Protein AF-A0A0W8FHV4-F1 (afdb_monomer_lite)

Sequence (114 aa):
MRDDMGNTAYISIISGNEEPLPVFASIVRSLEHLEEFPFLVEPIYREAVQLNEVQTDRLRFGLIRLQLYADIHRYDDMETAQKMKYVAQVLERVIFGGLLLEGEEPVEKCSCGY

Foldseek 3Di:
DPPVVQLVVLQCQLQPPHDGDPLSSLLSVCLVCVVCLVVSLVVSLVSLVPDDPVVVVSNLVSLVSLLVVLVVCCPVDVVSSVSSNVSSQVSCCSNVVHRPVVDPPPPPPPPPDD

Radius of gyration: 15.79 Å; chains: 1; bounding box: 28×59×34 Å

Structure (mmCIF, N/CA/C/O backbone):
data_AF-A0A0W8FHV4-F1
#
_entry.id   AF-A0A0W8FHV4-F1
#
loop_
_atom_site.group_PDB
_atom_site.id
_atom_site.type_symbol
_atom_site.label_atom_id
_atom_site.label_alt_id
_atom_site.label_comp_id
_atom_site.label_asym_id
_atom_site.label_entity_id
_atom_site.label_seq_id
_atom_site.pdbx_PDB_ins_code
_atom_site.Cartn_x
_atom_site.Cartn_y
_atom_site.Cartn_z
_atom_site.occupancy
_atom_site.B_iso_or_equiv
_atom_site.auth_seq_id
_atom_site.auth_comp_id
_atom_site.auth_asym_id
_atom_site.auth_atom_id
_atom_site.pdbx_PDB_model_num
ATOM 1 N N . MET A 1 1 ? -5.739 -18.396 -16.433 1.00 41.53 1 MET A N 1
ATOM 2 C CA . MET A 1 1 ? -4.905 -19.144 -15.468 1.00 41.53 1 MET A CA 1
ATOM 3 C C . MET A 1 1 ? -3.485 -18.609 -15.555 1.00 41.53 1 MET A C 1
ATOM 5 O O . MET A 1 1 ? -2.615 -19.273 -16.108 1.00 41.53 1 MET A O 1
ATOM 9 N N . ARG A 1 2 ? -3.253 -17.367 -15.116 1.00 44.12 2 ARG A N 1
ATOM 10 C CA . ARG A 1 2 ? -1.895 -16.810 -15.047 1.00 44.12 2 ARG A CA 1
ATOM 11 C C . ARG A 1 2 ? -1.708 -15.821 -13.891 1.00 44.12 2 ARG A C 1
ATOM 13 O O . ARG A 1 2 ? -0.750 -15.064 -13.914 1.00 44.12 2 ARG A O 1
ATOM 20 N N . ASP A 1 3 ? -2.574 -15.886 -12.881 1.00 47.38 3 ASP A N 1
ATOM 21 C CA . ASP A 1 3 ? -2.711 -14.823 -11.878 1.00 47.38 3 ASP A CA 1
ATOM 22 C C . ASP A 1 3 ? -2.345 -15.297 -10.452 1.00 47.38 3 ASP A C 1
ATOM 24 O O . ASP A 1 3 ? -1.984 -14.493 -9.604 1.00 47.38 3 ASP A O 1
ATOM 28 N N . ASP A 1 4 ? -2.288 -16.610 -10.186 1.00 45.66 4 ASP A N 1
ATOM 29 C CA . ASP A 1 4 ? -2.030 -17.138 -8.828 1.00 45.66 4 ASP A CA 1
ATOM 30 C C . ASP A 1 4 ? -0.564 -17.015 -8.349 1.00 45.66 4 ASP A C 1
ATOM 32 O O . ASP A 1 4 ? -0.269 -17.110 -7.153 1.00 45.66 4 ASP A O 1
ATOM 36 N N . MET A 1 5 ? 0.386 -16.803 -9.268 1.00 47.03 5 MET A N 1
ATOM 37 C CA . MET A 1 5 ? 1.819 -16.724 -8.935 1.00 47.03 5 MET A CA 1
ATOM 38 C C . MET A 1 5 ? 2.242 -15.341 -8.410 1.00 47.03 5 MET A C 1
ATOM 40 O O . MET A 1 5 ? 3.203 -15.262 -7.646 1.00 47.03 5 MET A O 1
ATOM 44 N N . GLY A 1 6 ? 1.520 -14.275 -8.777 1.00 54.97 6 GLY A N 1
ATOM 45 C CA . GLY A 1 6 ? 1.773 -12.912 -8.290 1.00 54.97 6 GLY A CA 1
ATOM 46 C C . GLY A 1 6 ? 1.345 -12.732 -6.833 1.00 54.97 6 GLY A C 1
ATOM 47 O O . GLY A 1 6 ? 2.131 -12.264 -6.007 1.00 54.97 6 GLY A O 1
ATOM 48 N N . ASN A 1 7 ? 0.152 -13.228 -6.497 1.00 58.06 7 ASN A N 1
ATOM 49 C CA . ASN A 1 7 ? -0.434 -13.138 -5.160 1.00 58.06 7 ASN A CA 1
ATOM 50 C C . ASN A 1 7 ? 0.483 -13.741 -4.076 1.00 58.06 7 ASN A C 1
ATOM 52 O O . ASN A 1 7 ? 0.755 -13.128 -3.042 1.00 58.06 7 ASN A O 1
ATOM 56 N N . THR A 1 8 ? 1.065 -14.9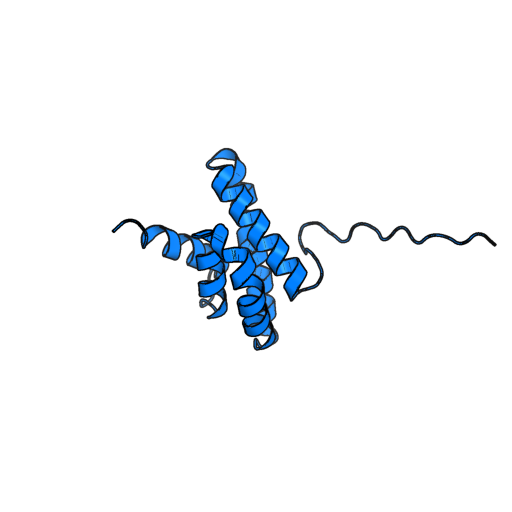13 -4.358 1.00 62.81 8 THR A N 1
ATOM 57 C CA . THR A 1 8 ? 1.956 -15.608 -3.412 1.00 62.81 8 THR A CA 1
ATOM 58 C C . THR A 1 8 ? 3.298 -14.879 -3.219 1.00 62.81 8 THR A C 1
ATOM 60 O O . THR A 1 8 ? 3.885 -14.908 -2.133 1.00 62.81 8 THR A O 1
ATOM 63 N N . ALA A 1 9 ? 3.789 -14.180 -4.246 1.00 79.12 9 ALA A N 1
ATOM 64 C CA . ALA A 1 9 ? 5.019 -13.399 -4.145 1.00 79.12 9 ALA A CA 1
ATOM 65 C C . ALA A 1 9 ? 4.805 -12.148 -3.280 1.00 79.12 9 ALA A C 1
ATOM 67 O O . ALA A 1 9 ? 5.542 -11.935 -2.319 1.00 79.12 9 ALA A O 1
ATOM 68 N N . TYR A 1 10 ? 3.753 -11.368 -3.533 1.00 86.88 10 TYR A N 1
ATOM 69 C CA . TYR A 1 10 ? 3.498 -10.151 -2.758 1.00 86.88 10 TYR A CA 1
ATOM 70 C C . TYR A 1 10 ? 3.131 -10.435 -1.302 1.00 86.88 10 TYR A C 1
ATOM 72 O O . TYR A 1 10 ? 3.626 -9.743 -0.407 1.00 86.88 10 TYR A O 1
ATOM 80 N N . ILE A 1 11 ? 2.330 -11.477 -1.043 1.00 88.62 11 ILE A N 1
ATOM 81 C CA . ILE A 1 11 ? 1.941 -11.831 0.326 1.00 88.62 11 ILE A CA 1
ATOM 82 C C . ILE A 1 11 ? 3.152 -12.256 1.168 1.00 88.62 11 ILE A C 1
ATOM 84 O O . ILE A 1 11 ? 3.227 -11.912 2.348 1.00 88.62 11 ILE A O 1
ATOM 88 N N . SER A 1 12 ? 4.131 -12.947 0.572 1.00 88.56 12 SER A N 1
ATOM 89 C CA . SER A 1 12 ? 5.357 -13.340 1.278 1.00 88.56 12 SER A CA 1
ATOM 90 C C . SER A 1 12 ? 6.260 -12.142 1.581 1.00 88.56 12 SER A C 1
ATOM 92 O O . SER A 1 12 ? 6.803 -12.050 2.680 1.00 88.56 12 SER A O 1
ATOM 94 N N . ILE A 1 13 ? 6.358 -11.170 0.669 1.00 89.94 13 ILE A N 1
ATOM 95 C CA . ILE A 1 13 ? 7.144 -9.944 0.878 1.00 89.94 13 ILE A CA 1
ATOM 96 C C . ILE A 1 13 ? 6.551 -9.095 2.010 1.00 89.94 13 ILE A C 1
ATOM 98 O O . ILE A 1 13 ? 7.276 -8.680 2.918 1.00 89.94 13 ILE A O 1
ATOM 102 N N . ILE A 1 14 ? 5.237 -8.842 1.975 1.00 90.75 14 ILE A N 1
ATOM 103 C CA . ILE A 1 14 ? 4.573 -7.985 2.969 1.00 90.75 14 ILE A CA 1
ATOM 104 C C . ILE A 1 14 ? 4.531 -8.657 4.353 1.00 90.75 14 ILE A C 1
ATOM 106 O O . ILE A 1 14 ? 4.807 -8.009 5.367 1.00 90.75 14 ILE A O 1
ATOM 110 N N . SER A 1 15 ? 4.282 -9.970 4.405 1.00 89.19 15 SER A N 1
ATOM 111 C CA . SER A 1 15 ? 4.209 -10.725 5.666 1.00 89.19 15 SER A CA 1
ATOM 112 C C . SER A 1 15 ? 5.593 -11.009 6.259 1.00 89.19 15 SER A C 1
ATOM 114 O O . SER A 1 15 ? 5.750 -11.058 7.480 1.00 89.19 15 SER A O 1
ATOM 116 N N . GLY A 1 16 ? 6.626 -11.132 5.422 1.00 89.00 16 GLY A N 1
ATOM 117 C CA . GLY A 1 16 ? 7.957 -11.549 5.854 1.00 89.00 16 GLY A CA 1
ATOM 118 C C . GLY A 1 16 ? 7.931 -12.967 6.430 1.00 89.00 16 GLY A C 1
ATOM 119 O O . GLY A 1 16 ? 7.426 -13.887 5.796 1.00 89.00 16 GLY A O 1
ATOM 120 N N . ASN A 1 17 ? 8.462 -13.135 7.644 1.00 84.69 17 ASN A N 1
ATOM 121 C CA . ASN A 1 17 ? 8.477 -14.421 8.360 1.00 84.69 17 ASN A CA 1
ATOM 122 C C . ASN A 1 17 ? 7.295 -14.592 9.331 1.00 84.69 17 ASN A C 1
ATOM 124 O O . ASN A 1 17 ? 7.274 -15.540 10.110 1.00 84.69 17 ASN A O 1
ATOM 128 N N . GLU A 1 18 ? 6.355 -13.650 9.326 1.00 85.12 18 GLU A N 1
ATOM 129 C CA . GLU A 1 18 ? 5.206 -13.629 10.227 1.00 85.12 18 GLU A CA 1
ATOM 130 C C . GLU A 1 18 ? 3.944 -14.131 9.517 1.00 85.12 18 GLU A C 1
ATOM 132 O O . GLU A 1 18 ? 3.880 -14.185 8.287 1.00 85.12 18 GLU A O 1
ATOM 137 N N . GLU A 1 19 ? 2.901 -14.448 10.286 1.00 84.75 19 GLU A N 1
ATOM 138 C CA . GLU A 1 19 ? 1.605 -14.801 9.697 1.00 84.75 19 GLU A CA 1
ATOM 139 C C . GLU A 1 19 ? 1.014 -13.637 8.869 1.00 84.75 19 GLU A C 1
ATOM 141 O O . GLU A 1 19 ? 1.150 -12.462 9.232 1.00 84.75 19 GLU A O 1
ATOM 146 N N . PRO A 1 20 ? 0.330 -13.917 7.753 1.00 85.81 20 PRO A N 1
ATOM 147 C CA . PRO A 1 20 ? -0.319 -12.870 6.981 1.00 85.81 20 PRO A CA 1
ATOM 148 C C . PRO A 1 20 ? -1.496 -12.273 7.762 1.00 85.81 20 PRO A C 1
ATOM 150 O O . PRO A 1 20 ? -2.334 -12.990 8.310 1.00 85.81 20 PRO A O 1
ATOM 153 N N . LEU A 1 21 ? -1.578 -10.943 7.796 1.00 89.62 21 LEU A N 1
ATOM 154 C CA . LEU A 1 21 ? -2.748 -10.241 8.319 1.00 89.62 21 LEU A CA 1
ATOM 155 C C . LEU A 1 21 ? -3.864 -10.213 7.261 1.00 89.62 21 LEU A C 1
ATOM 157 O O . LEU A 1 21 ? -3.553 -10.106 6.074 1.00 89.62 21 LEU A O 1
ATOM 161 N N . PRO A 1 22 ? -5.153 -10.217 7.657 1.00 88.56 22 PRO A N 1
ATOM 162 C CA . PRO A 1 22 ? -6.268 -10.139 6.708 1.00 88.56 22 PRO A CA 1
ATOM 163 C C . PRO A 1 22 ? -6.172 -8.939 5.754 1.00 88.56 22 PRO A C 1
ATOM 165 O O . PRO A 1 22 ? -6.362 -9.093 4.550 1.00 88.56 22 PRO A O 1
ATOM 168 N N . VAL A 1 23 ? -5.751 -7.782 6.278 1.00 91.50 23 VAL A N 1
ATOM 169 C CA . VAL A 1 23 ? -5.574 -6.538 5.511 1.00 91.50 23 VAL A CA 1
ATOM 170 C C . VAL A 1 23 ? -4.557 -6.668 4.371 1.00 91.50 23 VAL A C 1
ATOM 172 O O . VAL A 1 23 ? -4.630 -5.940 3.383 1.00 91.50 23 VAL A O 1
ATOM 175 N N . PHE A 1 24 ? -3.616 -7.616 4.455 1.00 92.31 24 PHE A N 1
ATOM 176 C CA . PHE A 1 24 ? -2.622 -7.816 3.403 1.00 92.31 24 PHE A CA 1
ATOM 177 C C . PHE A 1 24 ? -3.244 -8.313 2.102 1.00 92.31 24 PHE A C 1
ATOM 179 O O . PHE A 1 24 ? -2.741 -7.958 1.043 1.00 92.31 24 PHE A O 1
ATOM 186 N N . ALA A 1 25 ? -4.355 -9.051 2.146 1.00 90.69 25 ALA A N 1
ATOM 187 C CA . ALA A 1 25 ? -5.047 -9.476 0.932 1.00 90.69 25 ALA A CA 1
ATOM 188 C C . ALA A 1 25 ? -5.563 -8.268 0.126 1.00 90.69 25 ALA A C 1
ATOM 190 O O . ALA A 1 25 ? -5.374 -8.199 -1.088 1.00 90.69 25 ALA A O 1
ATOM 191 N N . SER A 1 26 ? -6.141 -7.275 0.809 1.00 91.62 26 SER A N 1
ATOM 192 C CA . SER A 1 26 ? -6.624 -6.029 0.199 1.00 91.62 26 SER A CA 1
ATOM 193 C C . SER A 1 26 ? -5.474 -5.183 -0.372 1.00 91.62 26 SER A C 1
ATOM 195 O O . SER A 1 26 ? -5.609 -4.559 -1.430 1.00 91.62 26 SER A O 1
ATOM 197 N N . ILE A 1 27 ? -4.306 -5.208 0.278 1.00 92.31 27 ILE A N 1
ATOM 198 C CA . ILE A 1 27 ? -3.092 -4.541 -0.217 1.00 92.31 27 ILE A CA 1
ATOM 199 C C . ILE A 1 27 ? -2.541 -5.253 -1.453 1.00 92.31 27 ILE A C 1
ATOM 201 O O . ILE A 1 27 ? -2.258 -4.593 -2.446 1.00 92.31 27 ILE A O 1
ATOM 205 N N . VAL A 1 28 ? -2.433 -6.584 -1.435 1.00 92.44 28 VAL A N 1
ATOM 206 C CA . VAL A 1 28 ? -1.973 -7.368 -2.594 1.00 92.44 28 VAL A CA 1
ATOM 207 C C . VAL A 1 28 ? -2.880 -7.137 -3.799 1.00 92.44 28 VAL A C 1
ATOM 209 O O . VAL A 1 28 ? -2.382 -6.849 -4.883 1.00 92.44 28 VAL A O 1
ATOM 212 N N . ARG A 1 29 ? -4.201 -7.120 -3.596 1.00 91.12 29 ARG A N 1
ATOM 213 C CA . ARG A 1 29 ? -5.160 -6.772 -4.651 1.00 91.12 29 ARG A CA 1
ATOM 214 C C . ARG A 1 29 ? -4.888 -5.392 -5.259 1.00 91.12 29 ARG A C 1
ATOM 216 O O . ARG A 1 29 ? -4.983 -5.225 -6.469 1.00 91.12 29 ARG A O 1
ATOM 223 N N . SER A 1 30 ? -4.508 -4.418 -4.433 1.00 92.50 30 SER A N 1
ATOM 224 C CA . SER A 1 30 ? -4.146 -3.070 -4.894 1.00 92.50 30 SER A CA 1
ATOM 225 C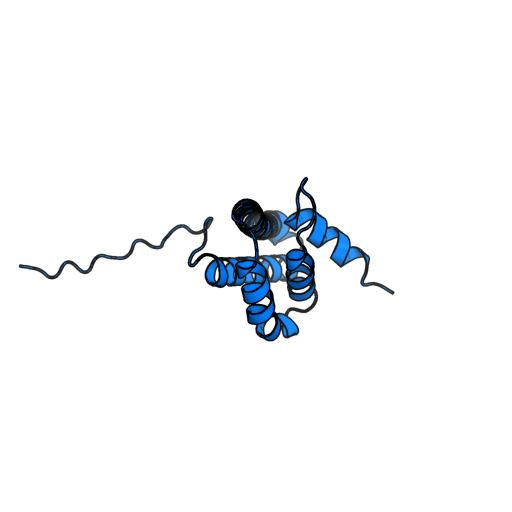 C . SER A 1 30 ? -2.845 -3.040 -5.707 1.00 92.50 30 SER A C 1
ATOM 227 O O . SER A 1 30 ? -2.671 -2.163 -6.550 1.00 92.50 30 SER A O 1
ATOM 229 N N . LEU A 1 31 ? -1.923 -3.973 -5.449 1.00 90.69 31 LEU A N 1
ATOM 230 C CA . LEU A 1 31 ? -0.679 -4.126 -6.211 1.00 90.69 31 LEU A CA 1
ATOM 231 C C . LEU A 1 31 ? -0.919 -4.793 -7.570 1.00 90.69 31 LEU A C 1
ATOM 233 O O . LEU A 1 31 ? -0.266 -4.434 -8.547 1.00 90.69 31 LEU A O 1
ATOM 237 N N . GLU A 1 32 ? -1.849 -5.745 -7.633 1.00 89.44 32 GLU A N 1
ATOM 238 C CA . GLU A 1 32 ? -2.232 -6.439 -8.868 1.00 89.44 32 GLU A CA 1
ATOM 239 C C . GLU A 1 32 ? -3.095 -5.553 -9.778 1.00 89.44 32 GLU A C 1
ATOM 241 O O . GLU A 1 32 ? -2.890 -5.528 -10.992 1.00 89.44 32 GLU A O 1
ATOM 246 N N . HIS A 1 33 ? -4.009 -4.782 -9.182 1.00 90.19 33 HIS A N 1
ATOM 247 C CA . HIS A 1 33 ? -4.973 -3.931 -9.877 1.00 90.19 33 HIS A CA 1
ATOM 248 C C . HIS A 1 33 ? -4.884 -2.490 -9.375 1.00 90.19 33 HIS A C 1
ATOM 250 O O . HIS A 1 33 ? -5.671 -2.035 -8.540 1.00 90.19 33 HIS A O 1
ATOM 256 N N . LEU A 1 34 ? -3.910 -1.743 -9.897 1.00 89.06 34 LEU A N 1
ATOM 257 C CA . 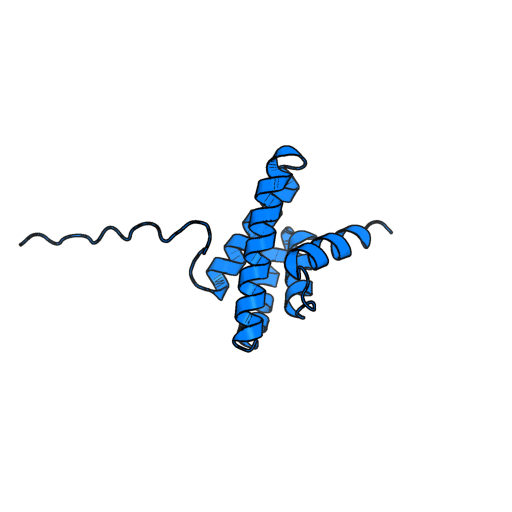LEU A 1 34 ? -3.670 -0.357 -9.485 1.00 89.06 34 LEU A CA 1
ATOM 258 C C . LEU A 1 34 ? -4.877 0.555 -9.763 1.00 89.06 34 LEU A C 1
ATOM 260 O O . LEU A 1 34 ? -5.130 1.501 -9.024 1.00 89.06 34 LEU A O 1
ATOM 264 N N . GLU A 1 35 ? -5.641 0.269 -10.812 1.00 91.94 35 GLU A N 1
ATOM 265 C CA . GLU A 1 35 ? -6.883 0.959 -11.155 1.00 91.94 35 GLU A CA 1
ATOM 266 C C . GLU A 1 35 ? -7.964 0.828 -10.072 1.00 91.94 35 GLU A C 1
ATOM 268 O O . GLU A 1 35 ? -8.811 1.713 -9.939 1.00 91.94 35 GLU A O 1
ATOM 273 N N . GLU A 1 36 ? -7.917 -0.239 -9.269 1.00 92.38 36 GLU A N 1
ATOM 274 C CA . GLU A 1 36 ? -8.832 -0.449 -8.148 1.00 92.38 36 GLU A CA 1
ATOM 275 C C . GLU A 1 36 ? -8.353 0.246 -6.868 1.00 92.38 36 GLU A C 1
ATOM 277 O O . GLU A 1 36 ? -9.163 0.517 -5.979 1.00 92.38 36 GLU A O 1
ATOM 282 N N . PHE A 1 37 ? -7.061 0.585 -6.774 1.00 93.12 37 PHE A N 1
ATOM 283 C CA . PHE A 1 37 ? -6.451 1.131 -5.561 1.00 93.12 37 PHE A CA 1
ATOM 284 C C . PHE A 1 37 ? -7.213 2.326 -4.965 1.00 93.12 37 PHE A C 1
ATOM 286 O O . PHE A 1 37 ? -7.505 2.270 -3.770 1.00 93.12 37 PHE A O 1
ATOM 293 N N . PRO A 1 38 ? -7.640 3.356 -5.731 1.00 94.94 38 PRO A N 1
ATOM 294 C CA . PRO A 1 38 ? -8.386 4.485 -5.167 1.00 94.94 38 PRO A CA 1
ATOM 295 C C . PRO A 1 38 ? -9.670 4.078 -4.430 1.00 94.94 38 PRO A C 1
ATOM 297 O O . PRO A 1 38 ? -10.060 4.735 -3.467 1.00 94.94 38 PRO A O 1
ATOM 300 N N . PHE A 1 39 ? -10.313 2.988 -4.856 1.00 94.81 39 PHE A N 1
ATOM 301 C CA . PHE A 1 39 ? -11.526 2.456 -4.232 1.00 94.81 39 PHE A CA 1
ATOM 302 C C . PHE A 1 39 ? -11.220 1.532 -3.046 1.00 94.81 39 PHE A C 1
ATOM 304 O O . PHE A 1 39 ? -12.074 1.341 -2.182 1.00 94.81 39 PHE A O 1
ATOM 311 N N . LEU A 1 40 ? -10.008 0.972 -2.989 1.00 94.25 40 LEU A N 1
ATOM 312 C CA . LEU A 1 40 ? -9.546 0.073 -1.930 1.00 94.25 40 LEU A CA 1
ATOM 313 C C . LEU A 1 40 ? -8.896 0.811 -0.749 1.00 94.25 40 LEU A C 1
ATOM 315 O O . LEU A 1 40 ? -8.854 0.252 0.345 1.00 94.25 40 LEU A O 1
ATOM 319 N N . VAL A 1 41 ? -8.457 2.066 -0.918 1.00 93.94 41 VAL A N 1
ATOM 320 C CA . VAL A 1 41 ? -7.821 2.859 0.156 1.00 93.94 41 VAL A CA 1
ATOM 321 C C . VAL A 1 41 ? -8.701 2.957 1.407 1.00 93.94 41 VAL A C 1
ATOM 323 O O . VAL A 1 41 ? -8.229 2.673 2.507 1.00 93.94 41 VAL A O 1
ATOM 326 N N . GLU A 1 42 ? -9.974 3.343 1.269 1.00 94.19 42 GLU A N 1
ATOM 327 C CA . GLU A 1 42 ? -10.877 3.475 2.421 1.00 94.19 42 GLU A CA 1
ATOM 328 C C . GLU A 1 42 ? -11.162 2.122 3.106 1.00 94.19 42 GLU A C 1
ATOM 330 O O . GLU A 1 42 ? -11.026 2.055 4.332 1.00 94.19 42 GLU A O 1
ATOM 335 N N . PRO A 1 43 ? -11.517 1.039 2.383 1.00 94.94 43 PRO A N 1
ATOM 336 C CA . PRO A 1 43 ? -11.634 -0.296 2.968 1.00 94.94 43 PRO A CA 1
ATOM 337 C C . PRO A 1 43 ? -10.382 -0.738 3.733 1.00 94.94 43 PRO A C 1
ATOM 339 O O . PRO A 1 43 ? -10.493 -1.129 4.893 1.00 94.94 43 PRO A O 1
ATOM 342 N N . ILE A 1 44 ? -9.194 -0.588 3.135 1.00 94.75 44 ILE A N 1
ATOM 343 C CA . ILE A 1 44 ? -7.916 -0.950 3.768 1.00 94.75 44 ILE A CA 1
ATOM 344 C C . ILE A 1 44 ? -7.696 -0.138 5.045 1.00 94.75 44 ILE A C 1
ATOM 346 O O . ILE A 1 44 ? -7.304 -0.696 6.067 1.00 94.75 44 ILE A O 1
ATOM 350 N N . TYR A 1 45 ? -7.975 1.167 5.018 1.00 93.75 45 TYR A N 1
ATOM 351 C CA . TYR A 1 45 ? -7.882 2.012 6.206 1.00 93.75 45 TYR A CA 1
ATOM 352 C C . TYR A 1 45 ? -8.835 1.543 7.311 1.00 93.75 45 TYR A C 1
ATOM 354 O O . TYR A 1 45 ? -8.429 1.403 8.464 1.00 93.75 45 TYR A O 1
ATOM 362 N N . ARG A 1 46 ? -10.099 1.258 6.972 1.00 94.31 46 ARG A N 1
ATOM 363 C CA . ARG A 1 46 ? -11.086 0.768 7.945 1.00 94.31 46 ARG A CA 1
ATOM 364 C C . ARG A 1 46 ? -10.654 -0.556 8.564 1.00 94.31 46 ARG A C 1
ATOM 366 O O . ARG A 1 46 ? -10.798 -0.705 9.772 1.00 94.31 46 ARG A O 1
ATOM 373 N N . GLU A 1 47 ? -10.112 -1.475 7.768 1.00 93.88 47 GLU A N 1
ATOM 374 C CA . GLU A 1 47 ? -9.538 -2.734 8.254 1.00 93.88 47 GLU A CA 1
ATOM 375 C C . GLU A 1 47 ? -8.330 -2.491 9.170 1.00 93.88 47 GLU A C 1
ATOM 377 O O . GLU A 1 47 ? -8.260 -3.066 10.255 1.00 93.88 47 GLU A O 1
ATOM 382 N N . ALA A 1 48 ? -7.417 -1.599 8.778 1.00 92.50 48 ALA A N 1
ATOM 383 C CA . ALA A 1 48 ? -6.223 -1.264 9.549 1.00 92.50 48 ALA A CA 1
ATOM 384 C C . ALA A 1 48 ? -6.558 -0.680 10.932 1.00 92.50 48 ALA A C 1
ATOM 386 O O . ALA A 1 48 ? -5.922 -1.038 11.916 1.00 92.50 48 ALA A O 1
ATOM 387 N N . VAL A 1 49 ? -7.592 0.160 11.036 1.00 92.25 49 VAL A N 1
ATOM 388 C CA . VAL A 1 49 ? -8.031 0.752 12.316 1.00 92.25 49 VAL A CA 1
ATOM 389 C C . VAL A 1 49 ? -8.625 -0.290 13.280 1.00 92.25 49 VAL A C 1
ATOM 391 O O . VAL A 1 49 ? -8.667 -0.049 14.484 1.00 92.25 49 VAL A O 1
ATOM 394 N N . GLN A 1 50 ? -9.073 -1.454 12.790 1.00 93.81 50 GLN A N 1
ATOM 395 C CA . GLN A 1 50 ? -9.553 -2.550 13.648 1.00 93.81 50 GLN A CA 1
ATOM 396 C C . GLN A 1 50 ? -8.421 -3.427 14.207 1.00 93.81 50 GLN A C 1
ATOM 398 O O . GLN A 1 50 ? -8.680 -4.310 15.028 1.00 93.81 50 GLN A O 1
ATOM 403 N N . LEU A 1 51 ? -7.179 -3.230 13.757 1.00 93.00 51 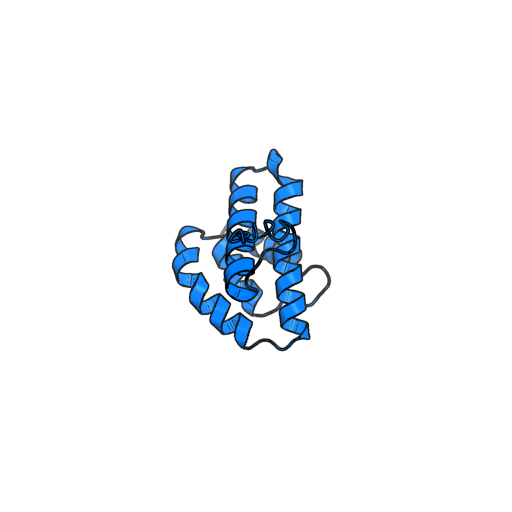LEU A N 1
ATOM 404 C CA . LEU A 1 51 ? -6.036 -4.013 14.210 1.00 93.00 51 LEU A CA 1
ATOM 405 C C . LEU A 1 51 ? -5.613 -3.612 15.626 1.00 93.00 51 LEU A C 1
ATOM 407 O O . LEU A 1 51 ? -5.681 -2.449 16.023 1.00 93.00 51 LEU A O 1
ATOM 411 N N . ASN A 1 52 ? -5.122 -4.587 16.392 1.00 93.69 52 ASN A N 1
ATOM 412 C CA . ASN A 1 52 ? -4.458 -4.291 17.661 1.00 93.69 52 ASN A CA 1
ATOM 413 C C . ASN A 1 52 ? -3.063 -3.680 17.432 1.00 93.69 52 ASN A C 1
ATOM 415 O O . ASN A 1 52 ? -2.538 -3.710 16.323 1.00 93.69 52 ASN A O 1
ATOM 419 N N . GLU A 1 53 ? -2.440 -3.150 18.483 1.00 91.44 53 GLU A N 1
ATOM 420 C CA . GLU A 1 53 ? -1.127 -2.484 18.414 1.00 91.44 53 GLU A CA 1
ATOM 421 C C . GLU A 1 53 ? -0.047 -3.340 17.724 1.00 91.44 53 GLU A C 1
ATOM 423 O O . GLU A 1 53 ? 0.598 -2.887 16.781 1.00 91.44 53 GLU A O 1
ATOM 428 N N . VAL A 1 54 ? 0.070 -4.619 18.098 1.00 92.00 54 VAL A N 1
ATOM 429 C CA . VAL A 1 54 ? 1.057 -5.549 17.516 1.00 92.00 54 VAL A CA 1
ATOM 430 C C . VAL A 1 54 ? 0.798 -5.786 16.025 1.00 92.00 54 VAL A C 1
ATOM 432 O O . VAL A 1 54 ? 1.726 -5.862 15.220 1.00 92.00 54 VAL A O 1
ATOM 435 N N . GLN A 1 55 ? -0.467 -5.923 15.634 1.00 93.12 55 GLN A N 1
ATOM 436 C CA . GLN A 1 55 ? -0.860 -6.094 14.236 1.00 93.12 55 GLN A CA 1
ATOM 437 C C . GLN A 1 55 ? -0.645 -4.812 13.424 1.00 93.12 55 GLN A C 1
ATOM 439 O O . GLN A 1 55 ? -0.216 -4.884 12.275 1.00 93.12 55 GLN A O 1
ATOM 444 N N . THR A 1 56 ? -0.900 -3.653 14.021 1.00 93.12 56 THR A N 1
ATOM 445 C CA . THR A 1 56 ? -0.681 -2.334 13.422 1.00 93.12 56 THR A CA 1
ATOM 446 C C . THR A 1 56 ? 0.803 -2.095 13.140 1.00 93.12 56 THR A C 1
ATOM 448 O O . THR A 1 56 ? 1.158 -1.701 12.027 1.00 93.12 56 THR A O 1
ATOM 451 N N . ASP A 1 57 ? 1.690 -2.438 14.075 1.00 92.56 57 ASP A N 1
ATOM 452 C CA . ASP A 1 57 ? 3.138 -2.384 13.845 1.00 92.56 57 ASP A CA 1
ATOM 453 C C . ASP A 1 57 ? 3.571 -3.338 12.730 1.00 92.56 57 ASP A C 1
ATOM 455 O O . ASP A 1 57 ? 4.328 -2.965 11.829 1.00 92.56 57 ASP A O 1
ATOM 459 N N . ARG A 1 58 ? 3.043 -4.568 12.731 1.00 93.44 58 ARG A N 1
ATOM 460 C CA . ARG A 1 58 ? 3.301 -5.544 11.660 1.00 93.44 58 ARG A CA 1
ATOM 461 C C . ARG A 1 58 ? 2.844 -5.035 10.298 1.00 93.44 58 ARG A C 1
ATOM 463 O O . ARG A 1 58 ? 3.561 -5.236 9.319 1.00 93.44 58 ARG A O 1
ATOM 470 N N . LEU A 1 59 ? 1.697 -4.362 10.234 1.00 94.62 59 LEU A N 1
ATOM 471 C CA . LEU A 1 59 ? 1.214 -3.716 9.019 1.00 94.62 59 LEU A CA 1
ATOM 472 C C . LEU A 1 59 ? 2.189 -2.633 8.551 1.00 94.62 59 LEU A C 1
ATOM 474 O O . LEU A 1 59 ? 2.583 -2.644 7.384 1.00 94.62 59 LEU A O 1
ATOM 478 N N . ARG A 1 60 ? 2.646 -1.759 9.455 1.00 94.50 60 ARG A N 1
ATOM 479 C CA . ARG A 1 60 ? 3.620 -0.711 9.123 1.00 94.50 60 ARG A CA 1
ATOM 480 C C . ARG A 1 60 ? 4.912 -1.295 8.557 1.00 94.50 60 ARG A C 1
ATOM 482 O O . ARG A 1 60 ? 5.367 -0.876 7.495 1.00 94.50 60 ARG A O 1
ATOM 489 N N . PHE A 1 61 ? 5.472 -2.310 9.214 1.00 94.44 61 PHE A N 1
ATOM 490 C CA . PHE A 1 61 ? 6.671 -2.993 8.723 1.00 94.44 61 PHE A CA 1
ATOM 491 C C . PHE A 1 61 ? 6.437 -3.741 7.409 1.00 94.44 61 PHE A C 1
ATOM 493 O O . PHE A 1 61 ? 7.347 -3.802 6.585 1.00 94.44 61 PHE A O 1
ATOM 500 N N . GLY A 1 62 ? 5.235 -4.263 7.167 1.00 94.62 62 GLY A N 1
ATOM 501 C CA . GLY A 1 62 ? 4.868 -4.836 5.874 1.00 94.62 62 GLY A CA 1
ATOM 502 C C . GLY A 1 62 ? 4.927 -3.808 4.741 1.00 94.62 62 GLY A C 1
ATOM 503 O O . GLY A 1 62 ? 5.539 -4.069 3.705 1.00 94.62 62 GLY A O 1
ATOM 504 N N . LEU A 1 63 ? 4.378 -2.608 4.955 1.00 94.94 63 LEU A N 1
ATOM 505 C CA . LEU A 1 63 ? 4.458 -1.508 3.984 1.00 94.94 63 LEU A CA 1
ATOM 506 C C . LEU A 1 63 ? 5.910 -1.070 3.738 1.00 94.94 63 LEU A C 1
ATOM 508 O O . LEU A 1 63 ? 6.300 -0.836 2.596 1.00 94.94 63 LEU A O 1
ATOM 512 N N . ILE A 1 64 ? 6.735 -1.027 4.786 1.00 94.25 64 ILE A N 1
ATOM 513 C CA . ILE A 1 64 ? 8.173 -0.738 4.669 1.00 94.25 64 ILE A CA 1
ATOM 514 C C . ILE A 1 64 ? 8.882 -1.807 3.826 1.00 94.25 64 ILE A C 1
ATOM 516 O O . ILE A 1 64 ? 9.687 -1.470 2.960 1.00 94.25 64 ILE A O 1
ATOM 520 N N . ARG A 1 65 ? 8.577 -3.096 4.027 1.00 94.62 65 ARG A N 1
ATOM 521 C CA . ARG A 1 65 ? 9.160 -4.182 3.220 1.00 94.62 65 ARG A CA 1
ATOM 522 C C . ARG A 1 65 ? 8.805 -4.054 1.745 1.00 94.62 65 ARG A C 1
ATOM 524 O O . ARG A 1 65 ? 9.674 -4.290 0.913 1.00 94.62 65 ARG A O 1
ATOM 531 N N . LEU A 1 66 ? 7.579 -3.645 1.418 1.00 93.25 66 LEU A N 1
ATOM 532 C CA . LEU A 1 66 ? 7.186 -3.383 0.031 1.00 93.25 66 LEU A CA 1
ATOM 533 C C . LEU A 1 66 ? 7.994 -2.234 -0.586 1.00 93.25 66 LEU A C 1
ATOM 535 O O . LEU A 1 66 ? 8.461 -2.368 -1.715 1.00 93.25 66 LEU A O 1
ATOM 539 N N . GLN A 1 67 ? 8.215 -1.148 0.160 1.00 93.81 67 GLN A N 1
ATOM 540 C CA . GLN A 1 67 ? 9.062 -0.036 -0.292 1.00 93.81 67 GLN A CA 1
ATOM 541 C C . GLN A 1 67 ? 10.514 -0.486 -0.522 1.00 93.81 67 GLN A C 1
ATOM 543 O O . GLN A 1 67 ? 11.082 -0.206 -1.574 1.00 93.81 67 GLN A O 1
ATOM 548 N N . LEU A 1 68 ? 11.095 -1.245 0.415 1.00 93.31 68 LEU A N 1
ATOM 549 C CA . LEU A 1 68 ? 12.454 -1.785 0.280 1.00 93.31 68 LEU A CA 1
ATOM 550 C C . LEU A 1 68 ? 12.571 -2.758 -0.896 1.00 93.31 68 LEU A C 1
ATOM 552 O O . LEU A 1 68 ? 13.541 -2.704 -1.648 1.00 93.31 68 LEU A O 1
ATOM 556 N N . TYR A 1 69 ? 11.586 -3.639 -1.071 1.00 91.81 69 TYR A N 1
ATOM 557 C CA . TYR A 1 69 ? 11.563 -4.582 -2.183 1.00 91.81 69 TYR A CA 1
ATOM 558 C C . TYR A 1 69 ? 11.526 -3.850 -3.527 1.00 91.81 69 TYR A C 1
ATOM 560 O O . TYR A 1 69 ? 12.296 -4.194 -4.426 1.00 91.81 69 TYR A O 1
ATOM 568 N N . ALA A 1 70 ? 10.682 -2.820 -3.639 1.00 90.81 70 ALA A N 1
ATOM 569 C CA . ALA A 1 70 ? 10.610 -1.960 -4.813 1.00 90.81 70 ALA A CA 1
ATOM 570 C C . ALA A 1 70 ? 11.943 -1.252 -5.094 1.00 90.81 70 ALA A C 1
ATOM 572 O O . ALA A 1 70 ? 12.387 -1.215 -6.238 1.00 90.81 70 ALA A O 1
ATOM 573 N N . ASP A 1 71 ? 12.616 -0.734 -4.066 1.00 90.12 71 ASP A N 1
ATOM 574 C CA . ASP A 1 71 ? 13.910 -0.069 -4.238 1.00 90.12 71 ASP A CA 1
ATOM 575 C C . ASP A 1 71 ? 15.023 -1.040 -4.677 1.00 90.12 71 ASP A C 1
ATOM 577 O O . ASP A 1 71 ? 15.852 -0.672 -5.513 1.00 90.12 71 ASP A O 1
ATOM 581 N N . ILE A 1 72 ? 15.020 -2.284 -4.180 1.00 90.81 72 ILE A N 1
ATOM 582 C CA . ILE A 1 72 ? 15.974 -3.335 -4.586 1.00 90.81 72 ILE A CA 1
ATOM 583 C C . ILE A 1 72 ? 15.765 -3.738 -6.054 1.00 90.81 72 ILE A C 1
ATOM 585 O O . ILE A 1 72 ? 16.738 -3.831 -6.799 1.00 90.81 72 ILE A O 1
ATOM 589 N N . HIS A 1 73 ? 14.513 -3.933 -6.479 1.00 88.00 73 HIS A N 1
ATOM 590 C CA . HIS A 1 73 ? 14.165 -4.421 -7.825 1.00 88.00 73 HIS A CA 1
ATOM 591 C C . HIS A 1 73 ? 13.894 -3.295 -8.831 1.00 88.00 73 HIS A C 1
ATOM 593 O O . HIS A 1 73 ? 13.419 -3.539 -9.941 1.00 88.00 73 HIS A O 1
ATOM 599 N N . ARG A 1 74 ? 14.215 -2.045 -8.472 1.00 83.50 74 ARG A N 1
ATOM 600 C CA . ARG A 1 74 ? 13.915 -0.846 -9.269 1.00 83.50 74 ARG A CA 1
ATOM 601 C C . ARG A 1 74 ? 14.407 -0.923 -10.713 1.00 83.50 74 ARG A C 1
ATOM 603 O O . ARG A 1 74 ? 13.796 -0.332 -11.599 1.00 83.50 74 ARG A O 1
ATOM 610 N N . TYR A 1 75 ? 15.538 -1.585 -10.939 1.00 84.44 75 TYR A N 1
ATOM 611 C CA . TYR A 1 75 ? 16.148 -1.694 -12.264 1.00 84.44 75 TYR A CA 1
ATOM 612 C C . TYR A 1 75 ? 15.711 -2.939 -13.041 1.00 84.44 75 TYR A C 1
ATOM 614 O O . TYR A 1 75 ? 15.913 -2.974 -14.252 1.00 84.44 75 TYR A O 1
ATOM 622 N N . ASP A 1 76 ? 15.113 -3.923 -12.367 1.00 84.50 76 ASP A N 1
ATOM 623 C CA . ASP A 1 76 ? 14.651 -5.165 -12.991 1.00 84.50 76 ASP A CA 1
ATOM 624 C C . ASP A 1 76 ? 13.277 -4.962 -13.635 1.00 84.50 76 ASP A C 1
ATOM 626 O O . ASP A 1 76 ? 13.057 -5.337 -14.785 1.00 84.50 76 ASP A O 1
ATOM 630 N N . ASP A 1 77 ? 12.373 -4.307 -12.904 1.00 84.38 77 ASP A N 1
ATOM 631 C CA . ASP A 1 77 ? 11.057 -3.905 -13.389 1.00 84.38 77 ASP A CA 1
ATOM 632 C C . ASP A 1 77 ? 10.670 -2.562 -12.766 1.00 84.38 77 ASP A C 1
ATOM 634 O O . ASP A 1 77 ? 10.080 -2.479 -11.686 1.00 84.38 77 ASP A O 1
ATOM 638 N N . MET A 1 78 ? 11.030 -1.487 -13.466 1.00 87.88 78 MET A N 1
ATOM 639 C CA . MET A 1 78 ? 10.778 -0.122 -13.015 1.00 87.88 78 MET A CA 1
ATOM 640 C C . MET A 1 78 ? 9.283 0.166 -12.849 1.00 87.88 78 MET A C 1
ATOM 642 O O . MET A 1 78 ? 8.903 0.890 -11.931 1.00 87.88 78 MET A O 1
ATOM 646 N N . GLU A 1 79 ? 8.435 -0.375 -13.726 1.00 87.69 79 GLU A N 1
ATOM 647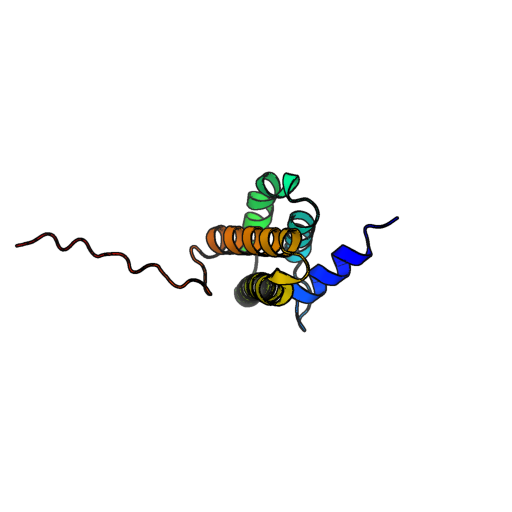 C CA . GLU A 1 79 ? 6.998 -0.117 -13.676 1.00 87.69 79 GLU A CA 1
ATOM 648 C C . GLU A 1 79 ? 6.391 -0.773 -12.435 1.00 87.69 79 GLU A C 1
ATOM 650 O O . GLU A 1 79 ? 5.733 -0.098 -11.640 1.00 87.69 79 GLU A O 1
ATOM 655 N N . THR A 1 80 ? 6.660 -2.061 -12.223 1.00 86.62 80 THR A N 1
ATOM 656 C CA . THR A 1 80 ? 6.157 -2.796 -11.056 1.00 86.62 80 THR A CA 1
ATOM 657 C C . THR A 1 80 ? 6.738 -2.240 -9.757 1.00 86.62 80 THR A C 1
ATOM 659 O O . THR A 1 80 ? 5.987 -1.987 -8.813 1.00 86.62 80 THR A O 1
ATOM 662 N N . ALA A 1 81 ? 8.041 -1.948 -9.713 1.00 88.88 81 ALA A N 1
ATOM 663 C CA . ALA A 1 81 ? 8.679 -1.346 -8.545 1.00 88.88 81 ALA A CA 1
ATOM 664 C C . ALA A 1 81 ? 8.051 0.010 -8.181 1.00 88.88 81 ALA A C 1
ATOM 666 O O . ALA A 1 81 ? 7.711 0.251 -7.021 1.00 88.88 81 ALA A O 1
ATOM 667 N N . GLN A 1 82 ? 7.821 0.885 -9.164 1.00 89.81 82 GLN A N 1
ATOM 668 C CA . GLN A 1 82 ? 7.212 2.191 -8.914 1.00 89.81 82 GLN A CA 1
ATOM 669 C C . GLN A 1 82 ? 5.774 2.060 -8.393 1.00 89.81 82 GLN A C 1
ATOM 671 O O . GLN A 1 82 ? 5.391 2.780 -7.469 1.00 89.81 82 GLN A O 1
ATOM 676 N N . LYS A 1 83 ? 4.987 1.123 -8.943 1.00 91.75 83 LYS A N 1
ATOM 677 C CA . LYS A 1 83 ? 3.622 0.830 -8.473 1.00 91.75 83 LYS A CA 1
ATOM 678 C C . LYS A 1 83 ? 3.618 0.350 -7.025 1.00 91.75 83 LYS A C 1
ATOM 680 O O . LYS A 1 83 ? 2.879 0.895 -6.205 1.00 91.75 83 LYS A O 1
ATOM 685 N N . MET A 1 84 ? 4.481 -0.615 -6.697 1.00 91.81 84 MET A N 1
ATOM 686 C CA . MET A 1 84 ? 4.623 -1.136 -5.335 1.00 91.81 84 MET A CA 1
ATOM 687 C C . MET A 1 84 ? 4.985 -0.033 -4.344 1.00 91.81 84 MET A C 1
ATOM 689 O O . MET A 1 84 ? 4.359 0.084 -3.289 1.00 91.81 84 MET A O 1
ATOM 693 N N . LYS A 1 85 ? 5.959 0.808 -4.707 1.00 92.62 85 LYS A N 1
ATOM 694 C CA . LYS A 1 85 ? 6.394 1.926 -3.873 1.00 92.62 85 LYS A CA 1
ATOM 695 C C . LYS A 1 85 ? 5.271 2.938 -3.651 1.00 92.62 85 LYS A C 1
ATOM 697 O O . LYS A 1 85 ? 5.022 3.317 -2.511 1.00 92.62 85 LYS A O 1
ATOM 702 N N . TYR A 1 86 ? 4.552 3.316 -4.708 1.00 94.12 86 TYR A N 1
ATOM 703 C CA . TYR A 1 86 ? 3.434 4.255 -4.625 1.00 94.12 86 TYR A CA 1
ATOM 704 C C . TYR A 1 86 ? 2.318 3.760 -3.694 1.00 94.12 86 TYR A C 1
ATOM 706 O O . TYR A 1 86 ? 1.928 4.479 -2.773 1.00 94.12 86 TYR A O 1
ATOM 714 N N . VAL A 1 87 ? 1.838 2.526 -3.889 1.00 95.12 87 VAL A N 1
ATOM 715 C CA . VAL A 1 87 ? 0.772 1.939 -3.056 1.00 95.12 87 VAL A CA 1
ATOM 716 C C . VAL A 1 87 ? 1.203 1.889 -1.591 1.00 95.12 87 VAL A C 1
ATOM 718 O O . VAL A 1 87 ? 0.458 2.326 -0.712 1.00 95.12 87 VAL A O 1
ATOM 721 N N . ALA A 1 88 ? 2.424 1.419 -1.323 1.00 94.81 88 ALA A N 1
ATOM 722 C CA . ALA A 1 88 ? 2.935 1.304 0.036 1.00 94.81 88 ALA A CA 1
ATOM 723 C C . ALA A 1 88 ? 3.056 2.668 0.736 1.00 94.81 88 ALA A C 1
ATOM 725 O O . ALA A 1 88 ? 2.635 2.801 1.883 1.00 94.81 88 ALA A O 1
ATOM 726 N N . GLN A 1 89 ? 3.565 3.690 0.042 1.00 95.06 89 GLN A N 1
ATOM 727 C CA . GLN A 1 89 ? 3.717 5.039 0.592 1.00 95.06 89 GLN A CA 1
ATOM 728 C C . GLN A 1 89 ? 2.374 5.725 0.853 1.00 95.06 89 GLN A C 1
ATOM 730 O O . GLN A 1 89 ? 2.191 6.369 1.886 1.00 95.06 89 GLN A O 1
ATOM 735 N N . VAL A 1 90 ? 1.413 5.594 -0.065 1.00 95.19 90 VAL A N 1
ATOM 736 C CA . VAL A 1 90 ? 0.078 6.178 0.120 1.00 95.19 90 VAL A CA 1
ATOM 737 C C . VAL A 1 90 ? -0.620 5.537 1.314 1.00 95.19 90 VAL A C 1
ATOM 739 O O . VAL A 1 90 ? -1.125 6.257 2.173 1.00 95.19 90 VAL A O 1
ATOM 742 N N . LEU A 1 91 ? -0.607 4.205 1.414 1.00 94.88 91 LEU A N 1
ATOM 743 C CA . LEU A 1 91 ? -1.204 3.507 2.553 1.00 94.88 91 LEU A CA 1
ATOM 744 C C . LEU A 1 91 ? -0.513 3.860 3.867 1.00 94.88 91 LEU A C 1
ATOM 746 O O . LEU A 1 91 ? -1.191 4.081 4.868 1.00 94.88 91 LEU A O 1
ATOM 750 N N . GLU A 1 92 ? 0.816 3.970 3.869 1.00 94.62 92 GLU A N 1
ATOM 751 C CA . GLU A 1 92 ? 1.548 4.339 5.076 1.00 94.62 92 GLU A CA 1
ATOM 752 C C . GLU A 1 92 ? 1.162 5.753 5.543 1.00 94.62 92 GLU A C 1
ATOM 754 O O . GLU A 1 92 ? 0.842 5.946 6.715 1.00 94.62 92 GLU A O 1
ATOM 759 N N . ARG A 1 93 ? 1.072 6.725 4.624 1.00 93.56 93 ARG A N 1
ATOM 760 C CA . ARG A 1 93 ? 0.613 8.089 4.944 1.00 93.56 93 ARG A CA 1
ATOM 761 C C . ARG A 1 93 ? -0.828 8.125 5.442 1.00 93.56 93 ARG A C 1
ATOM 763 O O . ARG A 1 93 ? -1.116 8.845 6.391 1.00 93.56 93 ARG A O 1
ATOM 770 N N . VAL A 1 94 ? -1.729 7.367 4.820 1.00 93.62 94 VAL A N 1
ATOM 771 C CA . VAL A 1 94 ? -3.153 7.353 5.192 1.00 93.62 94 VAL A CA 1
ATOM 772 C C . VAL A 1 94 ? -3.370 6.708 6.564 1.00 93.62 94 VAL A C 1
ATOM 774 O O . VAL A 1 94 ? -4.184 7.196 7.344 1.00 93.62 94 VAL A O 1
ATOM 777 N N . ILE A 1 95 ? -2.648 5.629 6.875 1.00 93.06 95 ILE A N 1
ATOM 778 C CA . ILE A 1 95 ? -2.851 4.852 8.107 1.00 93.06 95 ILE A CA 1
ATOM 779 C C . ILE A 1 95 ? -2.038 5.424 9.276 1.00 93.06 95 ILE A C 1
ATOM 781 O O . ILE A 1 95 ? -2.549 5.510 10.389 1.00 93.06 95 ILE A O 1
ATOM 785 N N . PHE A 1 96 ? -0.790 5.834 9.034 1.00 91.69 96 PHE A N 1
ATOM 786 C CA . PHE A 1 96 ? 0.161 6.231 10.081 1.00 91.69 96 PHE A CA 1
ATOM 787 C C . PHE A 1 96 ? 0.486 7.730 10.090 1.00 91.69 96 PHE A C 1
ATOM 789 O O . PHE A 1 96 ? 1.209 8.187 10.973 1.00 91.69 96 PHE A O 1
ATOM 796 N N . GLY A 1 97 ? -0.021 8.504 9.127 1.00 88.62 97 GLY A N 1
ATOM 797 C CA . GLY A 1 97 ? 0.175 9.956 9.059 1.00 88.62 97 GLY A CA 1
ATOM 798 C C . GLY A 1 97 ? 1.551 10.406 8.555 1.00 88.62 97 GLY A C 1
ATOM 799 O O . GLY A 1 97 ? 1.789 11.605 8.452 1.00 88.62 97 GLY A O 1
ATOM 800 N N . GLY A 1 98 ? 2.453 9.483 8.213 1.00 87.69 98 GLY A N 1
ATOM 801 C CA . GLY A 1 98 ? 3.802 9.809 7.754 1.00 87.69 98 GLY A CA 1
ATOM 802 C C . GLY A 1 98 ? 4.552 8.595 7.220 1.00 87.69 98 GLY A C 1
ATOM 803 O O . GLY A 1 98 ? 4.132 7.459 7.430 1.00 87.69 98 GLY A O 1
ATOM 804 N N . LEU A 1 99 ? 5.663 8.843 6.527 1.00 84.06 99 LEU A N 1
ATOM 805 C CA . LEU A 1 99 ? 6.533 7.799 5.984 1.00 84.06 99 LEU A CA 1
ATOM 806 C C . LEU A 1 99 ? 7.712 7.560 6.917 1.00 84.06 99 LEU A C 1
ATOM 808 O O . LEU A 1 99 ? 8.440 8.494 7.247 1.00 84.06 99 LEU A O 1
ATOM 812 N N . LEU A 1 100 ? 7.936 6.309 7.314 1.00 84.69 100 LEU A N 1
ATOM 813 C CA . LEU A 1 100 ? 9.058 5.968 8.185 1.00 84.69 100 LEU A CA 1
ATOM 814 C C . LEU A 1 100 ? 10.406 6.069 7.455 1.00 84.69 100 LEU A C 1
ATOM 816 O O . LEU A 1 100 ? 11.397 6.457 8.066 1.00 84.69 100 LEU A O 1
ATOM 820 N N . LEU A 1 101 ? 10.447 5.738 6.159 1.00 80.62 101 LEU A N 1
ATOM 821 C CA . LEU A 1 101 ? 11.687 5.728 5.371 1.00 80.62 101 LEU A CA 1
ATOM 822 C C . LEU A 1 101 ? 12.084 7.095 4.798 1.00 80.62 101 LEU A C 1
ATOM 824 O O . LEU A 1 101 ? 13.275 7.346 4.636 1.00 80.62 101 LEU A O 1
ATOM 828 N N . GLU A 1 102 ? 11.125 7.968 4.478 1.00 72.25 102 GLU A N 1
ATOM 829 C CA . GLU A 1 102 ? 11.432 9.266 3.848 1.00 72.25 102 GLU A CA 1
ATOM 830 C C . GLU A 1 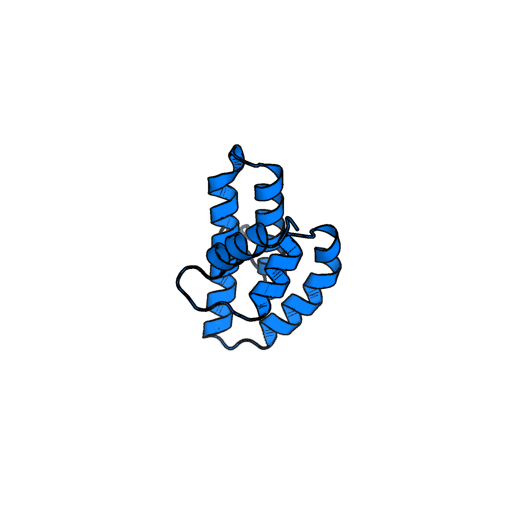102 ? 11.756 10.378 4.859 1.00 72.25 102 GLU A C 1
ATOM 832 O O . GLU A 1 102 ? 12.264 11.420 4.455 1.00 72.25 102 GLU A O 1
ATOM 837 N N . GLY A 1 103 ? 11.573 10.139 6.165 1.00 54.91 103 GLY A N 1
ATOM 838 C CA . GLY A 1 103 ? 11.783 11.146 7.207 1.00 54.91 103 GLY A CA 1
ATOM 839 C C . GLY A 1 103 ? 10.753 12.279 7.131 1.00 54.91 103 GLY A C 1
ATOM 840 O O . GLY A 1 103 ? 10.223 12.603 6.072 1.00 54.91 103 GLY A O 1
ATOM 841 N N . GLU A 1 104 ? 10.418 12.884 8.269 1.00 48.59 104 GLU A N 1
ATOM 842 C CA . GLU A 1 104 ? 9.639 14.125 8.251 1.00 48.59 104 GLU A CA 1
ATOM 843 C C . GLU A 1 104 ? 10.452 15.188 7.497 1.00 48.59 104 GLU A C 1
ATOM 845 O O . GLU A 1 104 ? 11.586 15.484 7.887 1.00 48.59 104 GLU A O 1
ATOM 850 N N . GLU A 1 105 ? 9.897 15.767 6.424 1.00 49.28 105 GLU A N 1
ATOM 851 C CA . GLU A 1 105 ? 10.433 17.027 5.905 1.00 49.28 105 GLU A CA 1
ATOM 852 C C . GLU A 1 105 ? 10.478 18.000 7.090 1.00 49.28 105 GLU A C 1
ATOM 854 O O . GLU A 1 105 ? 9.474 18.124 7.804 1.00 49.28 105 GLU A O 1
ATOM 859 N N . PRO A 1 106 ? 11.624 18.645 7.374 1.00 44.75 106 PRO A N 1
ATOM 860 C CA . PRO A 1 106 ? 11.714 19.547 8.503 1.00 44.75 106 PRO A CA 1
ATOM 861 C C . PRO A 1 106 ? 10.653 20.620 8.308 1.00 44.75 106 PRO A C 1
ATOM 863 O O . PRO A 1 106 ? 10.726 21.409 7.370 1.00 44.75 106 PRO A O 1
ATOM 866 N N . VAL A 1 107 ? 9.653 20.630 9.191 1.00 56.22 107 VAL A N 1
ATOM 867 C CA . VAL A 1 107 ? 8.682 21.713 9.268 1.00 56.22 107 VAL A CA 1
ATOM 868 C C . VAL A 1 107 ? 9.504 22.967 9.519 1.00 56.22 107 VAL A C 1
ATOM 870 O O . VAL A 1 107 ? 9.993 23.178 10.633 1.00 56.22 107 VAL A O 1
ATOM 873 N N . GLU A 1 108 ? 9.722 23.767 8.475 1.00 53.69 108 GLU A N 1
ATOM 874 C CA . GLU A 1 108 ? 10.295 25.095 8.606 1.00 53.69 108 GLU A CA 1
ATOM 875 C C . GLU A 1 108 ? 9.381 25.848 9.569 1.00 53.69 108 GLU A C 1
ATOM 877 O O . GLU A 1 108 ? 8.285 26.293 9.227 1.00 53.69 108 GLU A O 1
ATOM 882 N N . LYS A 1 109 ? 9.796 25.929 10.836 1.00 50.09 109 LYS A N 1
ATOM 883 C CA . LYS A 1 109 ? 9.158 26.808 11.801 1.00 50.09 109 LYS A CA 1
ATOM 884 C C . LYS A 1 109 ? 9.331 28.208 11.236 1.00 50.09 109 LYS A C 1
ATOM 886 O O . LYS A 1 109 ? 10.421 28.766 11.329 1.00 50.09 109 LYS A O 1
ATOM 891 N N . CYS A 1 110 ? 8.265 28.763 10.662 1.00 53.47 110 CYS A N 1
ATOM 892 C CA . CYS A 1 110 ? 8.161 30.185 10.378 1.00 53.47 110 CYS A CA 1
ATOM 893 C C . CYS A 1 110 ? 8.444 30.937 11.681 1.00 53.47 110 CYS A C 1
ATOM 895 O O . CYS A 1 110 ? 7.575 31.079 12.542 1.00 53.47 110 CYS A O 1
ATOM 897 N N . SER A 1 111 ? 9.682 31.387 11.854 1.00 53.31 111 SER A N 1
ATOM 898 C CA . SER A 1 111 ? 10.053 32.324 12.896 1.00 53.31 111 SER A CA 1
ATOM 899 C C . SER A 1 111 ? 9.397 33.656 12.549 1.00 53.31 111 SER A C 1
ATOM 901 O O . SER A 1 111 ? 9.924 34.428 11.749 1.00 53.31 111 SER A O 1
ATOM 903 N N . CYS A 1 112 ? 8.221 33.906 13.123 1.00 51.41 112 CYS A N 1
ATOM 904 C CA . CYS A 1 112 ? 7.683 35.253 13.245 1.00 51.41 112 CYS A CA 1
ATOM 905 C C . CYS A 1 112 ? 8.711 36.071 14.038 1.00 51.41 112 CYS A C 1
ATOM 907 O O . CYS A 1 112 ? 8.920 35.819 15.225 1.00 51.41 112 CYS A O 1
ATOM 909 N N . GLY A 1 113 ? 9.405 36.973 13.344 1.00 58.09 113 GLY A N 1
ATOM 910 C CA . GLY A 1 113 ? 10.370 37.892 13.934 1.00 58.09 113 GLY A CA 1
ATOM 911 C C . GLY A 1 113 ? 9.716 38.791 14.982 1.00 58.09 113 GLY A C 1
ATOM 912 O O . GLY A 1 113 ? 8.549 39.162 14.845 1.00 58.09 113 GLY A O 1
ATOM 913 N N . TYR A 1 114 ? 10.493 39.062 16.030 1.00 48.66 114 TYR A N 1
ATOM 914 C CA . TYR A 1 114 ? 10.220 40.005 17.115 1.00 48.66 114 TYR A CA 1
ATOM 915 C C . TYR A 1 114 ? 10.178 41.458 16.636 1.00 48.66 114 TYR A C 1
ATOM 917 O O . TYR A 1 114 ? 10.944 41.788 15.700 1.00 48.66 114 TYR A O 1
#

pLDDT: mean 83.88, std 15.67, range [41.53, 95.19]

Organism: NCBI:txid938273

Secondary structure (DSSP, 8-state):
---HHHHHHHHHHHHTTSPPPHHHHHHHHHHH-GGGHHHHHHHHHHHHHTS-HHHHHHHHHHHHHHHHHHHHTTTT-HHHHHHHHHHHHHHHHHHHSS-TTT------------